Protein AF-A0A952BQ96-F1 (afdb_monomer_lite)

Radius of gyration: 29.29 Å; chains: 1; bounding box: 86×40×58 Å

Structure (mmCIF, N/CA/C/O backbone):
data_AF-A0A952BQ96-F1
#
_entry.id   AF-A0A952BQ96-F1
#
loop_
_atom_site.group_PDB
_atom_site.id
_atom_site.type_symbol
_atom_site.label_atom_id
_atom_site.label_alt_id
_atom_site.label_comp_id
_atom_site.label_asym_id
_atom_site.label_entity_id
_atom_site.label_seq_id
_atom_site.pdbx_PDB_ins_code
_atom_site.Cartn_x
_atom_site.Cartn_y
_atom_site.Cartn_z
_atom_site.occupancy
_atom_site.B_iso_or_equiv
_atom_site.auth_seq_id
_atom_site.auth_comp_id
_atom_site.auth_asym_id
_atom_site.auth_atom_id
_atom_site.pdbx_PDB_model_num
ATOM 1 N N . MET A 1 1 ? -71.573 21.508 -41.708 1.00 38.66 1 MET A N 1
ATOM 2 C CA . MET A 1 1 ? -70.457 22.074 -42.498 1.00 38.66 1 MET A CA 1
ATOM 3 C C . MET A 1 1 ? -69.368 22.490 -41.524 1.00 38.66 1 MET A C 1
ATOM 5 O O . MET A 1 1 ? -69.680 23.153 -40.546 1.00 38.66 1 MET A O 1
ATOM 9 N N . PHE A 1 2 ? -68.159 21.970 -41.722 1.00 48.81 2 PHE A N 1
ATOM 10 C CA . PHE A 1 2 ? -67.014 22.032 -40.809 1.00 48.81 2 PHE A CA 1
ATOM 11 C C . PHE A 1 2 ? -66.577 23.460 -40.458 1.00 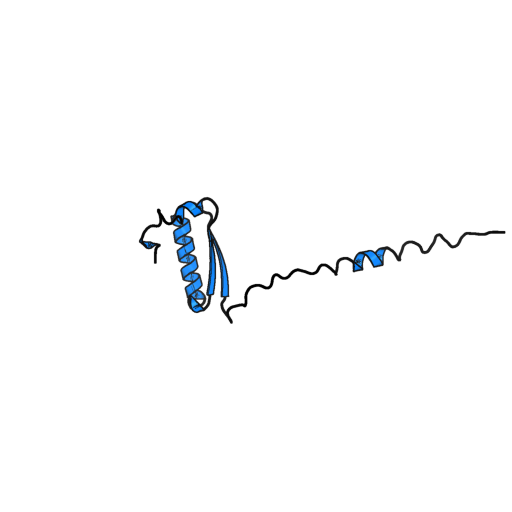48.81 2 PHE A C 1
ATOM 13 O O . PHE A 1 2 ? -66.601 24.328 -41.324 1.00 48.81 2 PHE A O 1
ATOM 20 N N . ASN A 1 3 ? -66.029 23.657 -39.252 1.00 38.31 3 ASN A N 1
ATOM 21 C CA . ASN A 1 3 ? -64.841 24.500 -39.141 1.00 38.31 3 ASN A CA 1
ATOM 22 C C . ASN A 1 3 ? -63.876 23.980 -38.065 1.00 38.31 3 ASN A C 1
ATOM 24 O O . ASN A 1 3 ? -64.110 24.080 -36.862 1.00 38.31 3 ASN A O 1
ATOM 28 N N . THR A 1 4 ? -62.791 23.378 -38.538 1.00 54.25 4 THR A N 1
ATOM 29 C CA . THR A 1 4 ? -61.634 22.895 -37.788 1.00 54.25 4 THR A CA 1
ATOM 30 C C . THR A 1 4 ? -60.660 24.053 -37.571 1.00 54.25 4 THR A C 1
ATOM 32 O O . THR A 1 4 ? -59.865 24.349 -38.456 1.00 54.25 4 THR A O 1
ATOM 35 N N . SER A 1 5 ? -60.698 24.721 -36.414 1.00 55.22 5 SER A N 1
ATOM 36 C CA . SER A 1 5 ? -59.699 25.762 -36.091 1.00 55.22 5 SER A CA 1
ATOM 37 C C . SER A 1 5 ? -59.228 25.783 -34.634 1.00 55.22 5 SER A C 1
ATOM 39 O O . SER A 1 5 ? -58.599 26.746 -34.205 1.00 55.22 5 SER A O 1
ATOM 41 N N . ILE A 1 6 ? -59.508 24.738 -33.850 1.00 50.97 6 ILE A N 1
ATOM 42 C CA . ILE A 1 6 ? -59.139 24.699 -32.419 1.00 50.97 6 ILE A CA 1
ATOM 43 C C . ILE A 1 6 ? -58.038 23.657 -32.137 1.00 50.97 6 ILE A C 1
ATOM 45 O O . ILE A 1 6 ? -57.362 23.714 -31.113 1.00 50.97 6 ILE A O 1
ATOM 49 N N . LEU A 1 7 ? -57.748 22.766 -33.090 1.00 50.41 7 LEU A N 1
ATOM 50 C CA . LEU A 1 7 ? -56.830 21.638 -32.899 1.00 50.41 7 LEU A CA 1
ATOM 51 C C . LEU A 1 7 ? -55.333 21.969 -33.102 1.00 50.41 7 LEU A C 1
ATOM 53 O O . LE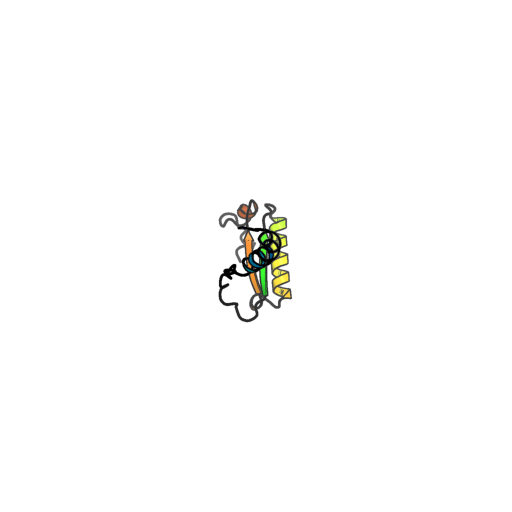U A 1 7 ? -54.535 21.063 -33.307 1.00 50.41 7 LEU A O 1
ATOM 57 N N . GLN A 1 8 ? -54.926 23.245 -33.055 1.00 52.34 8 GLN A N 1
ATOM 58 C CA . GLN A 1 8 ? -53.525 23.651 -33.287 1.00 52.34 8 GLN A CA 1
ATOM 59 C C . GLN A 1 8 ? -52.883 24.501 -32.178 1.00 52.34 8 GLN A C 1
ATOM 61 O O . GLN A 1 8 ? -51.786 25.014 -32.379 1.00 52.34 8 GLN A O 1
ATOM 66 N N . ARG A 1 9 ? -53.493 24.655 -30.994 1.00 54.12 9 ARG A N 1
ATOM 67 C CA . ARG A 1 9 ? -52.937 25.561 -29.961 1.00 54.12 9 ARG A CA 1
ATOM 68 C C . ARG A 1 9 ? -52.555 24.967 -28.608 1.00 54.12 9 ARG A C 1
ATOM 70 O O . ARG A 1 9 ? -52.104 25.717 -27.753 1.00 54.12 9 ARG A O 1
ATOM 77 N N . VAL A 1 10 ? -52.655 23.652 -28.410 1.00 50.72 10 VAL A N 1
ATOM 78 C CA . VAL A 1 10 ? -52.393 23.047 -27.082 1.00 50.72 10 VAL A CA 1
ATOM 79 C C . VAL A 1 10 ? -51.434 21.846 -27.131 1.00 50.72 10 VAL A C 1
ATOM 81 O O . VAL A 1 10 ? -51.195 21.193 -26.125 1.00 50.72 10 VAL A O 1
ATOM 84 N N . GLY A 1 11 ? -50.832 21.556 -28.289 1.00 47.66 11 GLY A N 1
ATOM 85 C CA . GLY A 1 11 ? -50.024 20.346 -28.492 1.00 47.66 11 GLY A CA 1
ATOM 86 C C . GLY A 1 11 ? -48.568 20.400 -28.012 1.00 47.66 11 GLY A C 1
ATOM 87 O O . GLY A 1 11 ? -47.863 19.416 -28.195 1.00 47.66 11 GLY A O 1
ATOM 88 N N . ILE A 1 12 ? -48.088 21.517 -27.443 1.00 51.94 12 ILE A N 1
ATOM 89 C CA . ILE A 1 12 ? -46.645 21.711 -27.185 1.00 51.94 12 ILE A CA 1
ATOM 90 C C . ILE A 1 12 ? -46.217 21.767 -25.700 1.00 51.94 12 ILE A C 1
ATOM 92 O O . ILE A 1 12 ? -45.095 21.345 -25.434 1.00 51.94 12 ILE A O 1
ATOM 96 N N . PRO A 1 13 ? -47.019 22.157 -24.684 1.00 43.38 13 PRO A N 1
ATOM 97 C CA . PRO A 1 13 ? -46.459 22.236 -23.331 1.00 43.38 13 PRO A CA 1
ATOM 98 C C . PRO A 1 13 ? -46.460 20.899 -22.565 1.00 43.38 13 PRO A C 1
ATOM 100 O O . PRO A 1 13 ? -45.755 20.779 -21.569 1.00 43.38 13 PRO A O 1
ATOM 103 N N . VAL A 1 14 ? -47.212 19.880 -23.003 1.00 47.16 14 VAL A N 1
ATOM 104 C CA . VAL A 1 14 ? -47.382 18.633 -22.222 1.00 47.16 14 VAL A CA 1
ATOM 105 C C . VAL A 1 14 ? -46.256 17.616 -22.458 1.00 47.16 14 VAL A C 1
ATOM 107 O O . VAL A 1 14 ? -45.946 16.827 -21.570 1.00 47.16 14 VAL A O 1
ATOM 110 N N . LEU A 1 15 ? -45.575 17.656 -23.610 1.00 46.19 15 LEU A N 1
ATOM 111 C CA . LEU A 1 15 ? -44.535 16.668 -23.930 1.00 46.19 15 LEU A CA 1
ATOM 112 C C . LEU A 1 15 ? -43.197 16.936 -23.211 1.00 46.19 15 LEU A C 1
ATOM 114 O O . LEU A 1 15 ? -42.432 16.007 -22.969 1.00 46.19 15 LEU A O 1
ATOM 118 N N . ALA A 1 16 ? -42.933 18.183 -22.806 1.00 48.00 16 ALA A N 1
ATOM 119 C CA . ALA A 1 16 ? -41.708 18.547 -22.087 1.00 48.00 16 ALA A CA 1
ATOM 120 C C . ALA A 1 16 ? -41.699 18.072 -20.619 1.00 48.00 16 ALA A C 1
ATOM 122 O O . ALA A 1 16 ? -40.635 17.910 -20.029 1.00 48.00 16 ALA A O 1
ATOM 123 N N . LEU A 1 17 ? -42.871 17.803 -20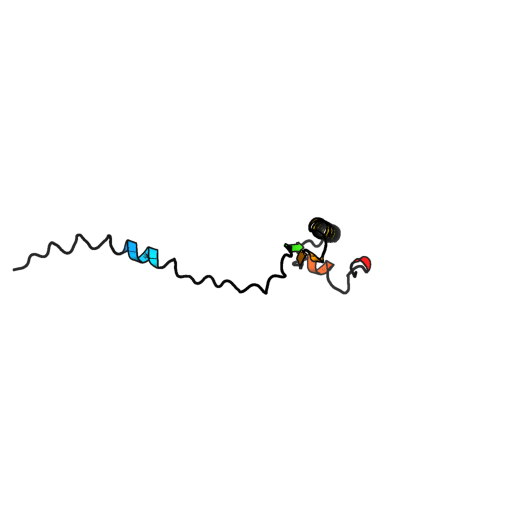.032 1.00 47.19 17 LEU A N 1
ATOM 124 C CA . LEU A 1 17 ? -42.994 17.404 -18.625 1.00 47.19 17 LEU A CA 1
ATOM 125 C C . LEU A 1 17 ? -42.816 15.891 -18.409 1.00 47.19 17 LEU A C 1
ATOM 127 O O . LEU A 1 17 ? -42.460 15.467 -17.314 1.00 47.19 17 LEU A O 1
ATOM 131 N N . VAL A 1 18 ? -42.993 15.075 -19.454 1.00 50.97 18 VAL A N 1
ATOM 132 C CA . VAL A 1 18 ? -42.860 13.607 -19.367 1.00 50.97 18 VAL A CA 1
ATOM 133 C C . VAL A 1 18 ? -41.404 13.145 -19.530 1.00 50.97 18 VAL A C 1
ATOM 135 O O . VAL A 1 18 ? -41.013 12.133 -18.954 1.00 50.97 18 VAL A O 1
ATOM 138 N N . ALA A 1 19 ? -40.559 13.909 -20.229 1.00 49.81 19 ALA A N 1
ATOM 139 C CA . ALA A 1 19 ? -39.146 13.562 -20.416 1.00 49.81 19 ALA A CA 1
ATOM 140 C C . ALA A 1 19 ? -38.283 13.769 -19.151 1.00 49.81 19 ALA A C 1
ATOM 142 O O . ALA A 1 19 ? -37.279 13.084 -18.977 1.00 49.81 19 ALA A O 1
ATOM 143 N N . MET A 1 20 ? -38.686 14.661 -18.235 1.00 49.03 20 MET A N 1
ATOM 144 C CA . MET A 1 20 ? -37.935 14.922 -16.997 1.00 49.03 20 MET A CA 1
ATOM 145 C C . MET A 1 20 ? -38.152 13.842 -15.917 1.00 49.03 20 MET A C 1
ATOM 147 O O . MET A 1 20 ? -37.319 13.678 -15.030 1.00 49.03 20 MET A O 1
ATOM 151 N N . ALA A 1 21 ? -39.244 13.071 -15.997 1.00 51.28 21 ALA A N 1
ATOM 152 C CA . ALA A 1 21 ? -39.568 12.028 -15.019 1.00 51.28 21 ALA A CA 1
ATOM 153 C C . ALA A 1 21 ? -38.810 10.705 -15.250 1.00 51.28 21 ALA A C 1
ATOM 155 O O . ALA A 1 21 ? -38.697 9.890 -14.336 1.00 51.28 21 ALA A O 1
ATOM 156 N N . ALA A 1 22 ? -38.260 10.486 -16.449 1.00 50.62 22 ALA A N 1
ATOM 157 C CA . ALA A 1 22 ? -37.609 9.225 -16.809 1.00 50.62 22 ALA A CA 1
ATOM 158 C C . ALA A 1 22 ? -36.134 9.122 -16.371 1.00 50.62 22 ALA A C 1
ATOM 160 O O . ALA A 1 22 ? -35.568 8.035 -16.409 1.00 50.62 22 ALA A O 1
ATOM 161 N N . PHE A 1 23 ? -35.502 10.212 -15.919 1.00 50.56 23 PHE A N 1
ATOM 162 C CA . PHE A 1 23 ? -34.085 10.187 -15.517 1.00 50.56 23 PHE A CA 1
ATOM 163 C C . PHE A 1 23 ? -33.854 9.728 -14.063 1.00 50.56 23 PHE A C 1
ATOM 165 O O . PHE A 1 23 ? -32.721 9.458 -13.667 1.00 50.56 23 PHE A O 1
ATOM 172 N N . ILE A 1 24 ? -34.919 9.619 -13.261 1.00 57.62 24 ILE A N 1
ATOM 173 C CA . ILE A 1 24 ? -34.831 9.354 -11.812 1.00 57.62 24 ILE A CA 1
ATOM 174 C C . ILE A 1 24 ? -34.806 7.844 -11.498 1.00 57.62 24 ILE A C 1
ATOM 176 O O . ILE A 1 24 ? -34.427 7.443 -10.404 1.00 57.62 24 ILE A O 1
ATOM 180 N N . ALA A 1 25 ? -35.145 6.981 -12.459 1.00 56.16 25 ALA A N 1
ATOM 181 C CA . ALA A 1 25 ? -35.327 5.546 -12.226 1.00 56.16 25 ALA A CA 1
ATOM 182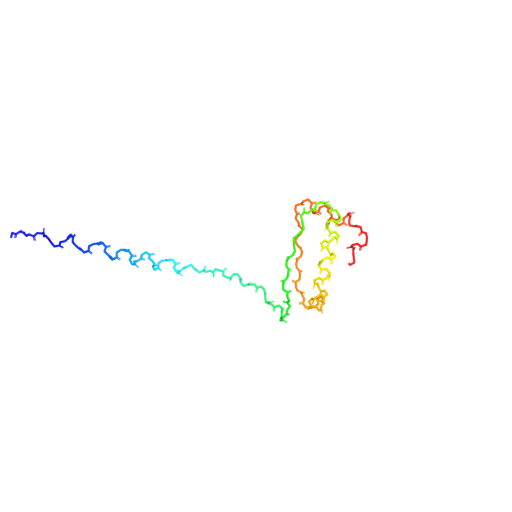 C C . ALA A 1 25 ? -34.133 4.677 -12.660 1.00 56.16 25 ALA A C 1
ATOM 184 O O . ALA A 1 25 ? -34.323 3.549 -13.110 1.00 56.16 25 ALA A O 1
ATOM 185 N N . HIS A 1 26 ? -32.899 5.170 -12.526 1.00 55.31 26 HIS A N 1
ATOM 186 C CA . HIS A 1 26 ? -31.735 4.289 -12.603 1.00 55.31 26 HIS A CA 1
ATOM 187 C C . HIS A 1 26 ? -31.517 3.671 -11.216 1.00 55.31 26 HIS A C 1
ATOM 189 O O . HIS A 1 26 ? -31.142 4.403 -10.295 1.00 55.31 26 HIS A O 1
ATOM 195 N N . PRO A 1 27 ? -31.735 2.357 -11.014 1.00 60.59 27 PRO A N 1
ATOM 196 C CA . PRO A 1 27 ? -31.260 1.709 -9.806 1.00 60.59 27 PRO A CA 1
ATOM 197 C C . PRO A 1 27 ? -29.735 1.810 -9.826 1.00 60.59 27 PRO A C 1
ATOM 199 O O . PRO A 1 27 ? -29.062 1.130 -10.600 1.00 60.59 27 PRO A O 1
ATOM 202 N N . THR A 1 28 ? -29.183 2.697 -8.998 1.00 61.88 28 THR A N 1
ATOM 203 C CA . THR A 1 28 ? -27.770 2.614 -8.654 1.00 61.88 28 THR A CA 1
ATOM 204 C C . THR A 1 28 ? -27.586 1.247 -8.008 1.00 61.88 28 THR A C 1
ATOM 206 O O . THR A 1 28 ? -28.115 0.973 -6.930 1.00 61.88 28 THR A O 1
ATOM 209 N N . GLN A 1 29 ? -26.940 0.327 -8.720 1.00 57.88 29 GLN A N 1
ATOM 210 C CA . GLN A 1 29 ? -26.486 -0.912 -8.115 1.00 57.88 29 GLN A CA 1
ATOM 211 C C . GLN A 1 29 ? -25.345 -0.526 -7.182 1.00 57.88 29 GLN A C 1
ATOM 213 O O . GLN A 1 29 ? -24.176 -0.538 -7.558 1.00 57.88 29 GLN A O 1
ATOM 218 N N . ALA A 1 30 ? -25.703 -0.126 -5.965 1.00 58.38 30 ALA A N 1
ATOM 219 C CA . ALA A 1 30 ? -24.776 -0.122 -4.858 1.00 58.38 30 ALA A CA 1
ATOM 220 C C . ALA A 1 30 ? -24.377 -1.584 -4.652 1.00 58.38 30 ALA A C 1
ATOM 222 O O . ALA A 1 30 ? -25.126 -2.372 -4.075 1.00 58.38 30 ALA A O 1
ATOM 223 N N . GLN A 1 31 ? -23.223 -1.970 -5.198 1.00 57.16 31 GLN A N 1
ATOM 224 C CA . GLN A 1 31 ? -22.567 -3.203 -4.798 1.00 57.16 31 GLN A CA 1
ATOM 225 C C . GLN A 1 31 ? -22.440 -3.146 -3.280 1.00 57.16 31 GLN A C 1
ATOM 227 O O . GLN A 1 31 ? -21.824 -2.225 -2.740 1.00 57.16 31 GLN A O 1
ATOM 232 N N . ALA A 1 32 ? -23.097 -4.090 -2.607 1.00 51.38 32 ALA A N 1
ATOM 233 C CA . ALA A 1 32 ? -22.962 -4.282 -1.178 1.00 51.38 32 ALA A CA 1
ATOM 234 C C . ALA A 1 32 ? -21.477 -4.525 -0.899 1.00 51.38 32 ALA A C 1
ATOM 236 O O . ALA A 1 32 ? -20.939 -5.596 -1.171 1.00 51.38 32 ALA A O 1
ATOM 237 N N . HIS A 1 33 ? -20.802 -3.470 -0.453 1.00 52.16 33 HIS A N 1
ATOM 238 C CA . HIS A 1 33 ? -19.430 -3.529 -0.001 1.00 52.16 33 HIS A CA 1
ATOM 239 C C . HIS A 1 33 ? -19.417 -4.427 1.235 1.00 52.16 33 HIS A C 1
ATOM 241 O O . HIS A 1 33 ? -20.245 -4.243 2.130 1.00 52.16 33 HIS A O 1
ATOM 247 N N . GLU A 1 34 ? -18.523 -5.415 1.239 1.00 57.09 34 GLU A N 1
ATOM 248 C CA . GLU A 1 34 ? -18.371 -6.384 2.321 1.00 57.09 34 GLU A CA 1
ATOM 249 C C . GLU A 1 34 ? -18.387 -5.686 3.685 1.00 57.09 34 GLU A C 1
ATOM 251 O O . GLU A 1 34 ? -17.827 -4.596 3.854 1.00 57.09 34 GLU A O 1
ATOM 256 N N . SER A 1 35 ? -19.091 -6.310 4.630 1.00 51.72 35 SER A N 1
ATOM 257 C CA . SER A 1 35 ? -19.366 -5.818 5.976 1.00 51.72 35 SER A CA 1
ATOM 258 C C . SER A 1 35 ? -18.160 -5.089 6.564 1.00 51.72 35 SER A C 1
ATOM 260 O O . SER A 1 35 ? -17.110 -5.675 6.821 1.00 51.72 35 SER A O 1
ATOM 262 N N . PHE A 1 36 ? -18.321 -3.777 6.729 1.00 51.72 36 PHE A N 1
ATOM 263 C CA . PHE A 1 36 ? -17.322 -2.873 7.274 1.00 51.72 36 PHE A CA 1
ATOM 264 C C . PHE A 1 36 ? -16.870 -3.399 8.639 1.00 51.72 36 PHE A C 1
ATOM 266 O O . PHE A 1 36 ? -17.691 -3.546 9.541 1.00 51.72 36 PHE A O 1
ATOM 273 N N . SER A 1 37 ? -15.572 -3.669 8.804 1.00 58.44 37 SER A N 1
ATOM 274 C CA . SER A 1 37 ? -14.996 -3.844 10.138 1.00 58.44 37 SER A CA 1
ATOM 275 C C . SER A 1 37 ? -15.298 -2.577 10.947 1.00 58.44 37 SER A C 1
ATOM 277 O O . SER A 1 37 ? -14.962 -1.475 10.512 1.00 58.44 37 SER A O 1
ATOM 279 N N . GLU A 1 38 ? -16.001 -2.741 12.069 1.00 66.25 38 GLU A N 1
ATOM 280 C CA . GLU A 1 38 ? -16.524 -1.694 12.956 1.00 66.25 38 GLU A CA 1
ATOM 281 C C . GLU A 1 38 ? -15.461 -0.659 13.381 1.00 66.25 38 GLU A C 1
ATOM 283 O O . GLU A 1 38 ? -14.841 -0.771 14.436 1.00 66.25 38 GLU A O 1
ATOM 288 N N . GLY A 1 39 ? -15.272 0.393 12.578 1.00 76.81 39 GLY A N 1
ATOM 289 C CA . GLY A 1 39 ? -14.475 1.566 12.955 1.00 76.81 39 GLY A CA 1
ATOM 290 C C . GLY A 1 39 ? -13.019 1.587 12.482 1.00 76.81 39 GLY A C 1
ATOM 291 O O . GLY A 1 39 ? -12.242 2.369 13.026 1.00 76.81 39 GLY A O 1
ATOM 292 N N . LYS A 1 40 ? -12.633 0.777 11.485 1.00 88.94 40 LYS A N 1
ATOM 293 C CA . LYS A 1 40 ? -11.310 0.904 10.844 1.00 88.94 40 LYS A CA 1
ATOM 294 C C . LYS A 1 40 ? -11.320 1.915 9.695 1.00 88.94 40 LYS A C 1
ATOM 296 O O . LYS A 1 40 ? -12.245 1.928 8.880 1.00 88.94 40 LYS A O 1
ATOM 301 N N . VAL A 1 41 ? -10.267 2.722 9.598 1.00 91.56 41 VAL A N 1
ATOM 302 C CA . VAL A 1 41 ? -10.045 3.672 8.499 1.00 91.56 41 VAL A CA 1
ATOM 303 C C . VAL A 1 41 ? -9.630 2.912 7.243 1.00 91.56 41 VAL A C 1
ATOM 305 O O . VAL A 1 41 ? -8.708 2.105 7.281 1.00 91.56 41 VAL A O 1
ATOM 308 N N . LYS A 1 42 ? -10.319 3.138 6.121 1.00 92.00 42 LYS A N 1
ATOM 309 C CA . LYS A 1 42 ? -10.048 2.445 4.853 1.00 92.00 42 LYS A CA 1
ATOM 310 C C . LYS A 1 42 ? -9.097 3.260 3.995 1.00 92.00 42 LYS A C 1
ATOM 312 O O . LYS A 1 42 ? -9.407 4.406 3.674 1.00 92.00 42 LYS A O 1
ATOM 317 N N . VAL A 1 43 ? -7.983 2.661 3.579 1.00 93.88 43 VAL A N 1
ATOM 318 C CA . VAL A 1 43 ? -6.969 3.351 2.772 1.00 93.88 43 VAL A CA 1
ATOM 319 C C . VAL A 1 43 ? -6.518 2.479 1.604 1.00 93.88 43 VAL A C 1
ATOM 321 O O . VAL A 1 43 ? -6.199 1.304 1.768 1.00 93.88 43 VAL A O 1
ATOM 324 N N . LEU A 1 44 ? -6.483 3.068 0.408 1.00 94.88 44 LEU A N 1
ATOM 325 C CA . LEU A 1 44 ? -5.992 2.434 -0.812 1.00 94.88 44 LEU A CA 1
ATOM 326 C C . LEU A 1 44 ? -4.743 3.173 -1.294 1.00 94.88 44 LEU A C 1
ATOM 328 O O . LEU A 1 44 ? -4.795 4.376 -1.542 1.00 94.88 44 LEU A O 1
ATOM 332 N N . TYR A 1 45 ? -3.648 2.443 -1.470 1.00 94.88 45 TYR A N 1
ATOM 333 C CA . TYR A 1 45 ? -2.418 2.945 -2.074 1.00 94.88 45 TYR A CA 1
ATOM 334 C C . TYR A 1 45 ? -2.193 2.316 -3.443 1.00 94.88 45 TYR A C 1
ATOM 336 O O . TYR A 1 45 ? -2.527 1.154 -3.666 1.00 94.88 45 TYR A O 1
ATOM 344 N N . HIS A 1 46 ? -1.571 3.078 -4.336 1.00 94.62 46 HIS A N 1
ATOM 345 C CA . HIS A 1 46 ? -1.119 2.615 -5.641 1.00 94.62 46 HIS A CA 1
ATOM 346 C C . HIS A 1 46 ? 0.391 2.814 -5.786 1.00 94.62 46 HIS A C 1
ATOM 348 O O . HIS A 1 46 ? 0.926 3.841 -5.369 1.00 94.62 46 HIS A O 1
ATOM 354 N N . VAL A 1 47 ? 1.082 1.825 -6.348 1.00 93.88 47 VAL A N 1
ATOM 355 C CA . VAL A 1 47 ? 2.508 1.922 -6.682 1.00 93.88 47 VAL A CA 1
ATOM 356 C C . VAL A 1 47 ? 2.706 1.401 -8.098 1.00 93.88 47 VAL A C 1
ATOM 358 O O . VAL A 1 47 ? 2.405 0.243 -8.392 1.00 93.88 47 VAL A O 1
ATOM 361 N N . ASP A 1 48 ? 3.222 2.266 -8.966 1.00 94.12 48 ASP A N 1
ATOM 362 C CA . ASP A 1 48 ? 3.444 1.997 -10.388 1.00 94.12 48 ASP A CA 1
ATOM 363 C C . ASP A 1 48 ? 4.891 2.249 -10.840 1.00 94.12 48 ASP A C 1
ATOM 365 O O . ASP A 1 48 ? 5.268 1.894 -11.955 1.00 94.12 48 ASP A O 1
ATOM 369 N N . SER A 1 49 ? 5.736 2.804 -9.969 1.00 90.00 49 SER A N 1
ATOM 370 C CA . SER A 1 49 ? 7.136 3.077 -10.284 1.00 90.00 49 SER A CA 1
ATOM 371 C C . SER A 1 49 ? 8.000 1.815 -10.289 1.00 90.00 49 SER A C 1
ATOM 373 O O . SER A 1 49 ? 7.935 0.982 -9.389 1.00 90.00 49 SER A O 1
ATOM 375 N N . LYS A 1 50 ? 8.896 1.728 -11.275 1.00 91.25 50 LYS A N 1
ATOM 376 C CA . LYS A 1 50 ? 9.956 0.707 -11.356 1.00 91.25 50 LYS A CA 1
ATOM 377 C C . LYS A 1 50 ? 11.192 1.021 -10.514 1.00 91.25 50 LYS A C 1
ATOM 379 O O . LYS A 1 50 ? 12.138 0.241 -10.522 1.00 91.25 50 LYS A O 1
ATOM 384 N N . ASP A 1 51 ? 11.225 2.184 -9.869 1.00 92.31 51 ASP A N 1
ATOM 385 C CA . ASP A 1 51 ? 12.341 2.603 -9.029 1.00 92.31 51 ASP A CA 1
ATOM 386 C C . ASP A 1 51 ? 12.189 2.021 -7.608 1.00 92.31 51 ASP A C 1
ATOM 388 O O . ASP A 1 51 ? 11.240 2.383 -6.898 1.00 92.31 51 ASP A O 1
ATOM 392 N N . PRO A 1 52 ? 13.123 1.162 -7.150 1.00 89.56 52 PRO A N 1
ATOM 393 C CA . PRO A 1 52 ? 13.100 0.613 -5.798 1.00 89.56 52 PRO A CA 1
ATOM 394 C C . PRO A 1 52 ? 13.104 1.681 -4.700 1.00 89.56 52 PRO A C 1
ATOM 396 O O . PRO A 1 52 ? 12.511 1.462 -3.644 1.00 89.56 52 PRO A O 1
ATOM 399 N N . ALA A 1 53 ? 13.749 2.833 -4.914 1.00 91.38 53 ALA A N 1
ATOM 400 C CA . ALA A 1 53 ? 13.786 3.905 -3.922 1.00 91.38 53 ALA A CA 1
ATOM 401 C C . ALA A 1 53 ? 12.393 4.511 -3.709 1.00 91.38 53 ALA A C 1
ATOM 403 O O . ALA A 1 53 ? 11.987 4.756 -2.571 1.00 91.38 53 ALA A O 1
ATOM 404 N N . VAL A 1 54 ? 11.633 4.677 -4.794 1.00 90.19 54 VAL A N 1
ATOM 405 C CA . VAL A 1 54 ? 10.250 5.168 -4.750 1.00 90.19 54 VAL A CA 1
ATOM 406 C C . VAL A 1 54 ? 9.339 4.148 -4.068 1.00 90.19 54 VAL A C 1
ATOM 408 O O . VAL A 1 54 ? 8.539 4.529 -3.215 1.00 90.19 54 VAL A O 1
ATOM 411 N N . ALA A 1 55 ? 9.495 2.855 -4.367 1.00 89.94 55 ALA A N 1
ATOM 412 C CA . ALA A 1 55 ? 8.733 1.799 -3.699 1.00 89.94 55 ALA A CA 1
ATOM 413 C C . ALA A 1 55 ? 9.026 1.747 -2.187 1.00 89.94 55 ALA A C 1
ATOM 415 O O . ALA A 1 55 ? 8.097 1.746 -1.379 1.00 89.94 55 ALA A O 1
ATOM 416 N N . LYS A 1 56 ? 10.305 1.791 -1.785 1.00 90.81 56 LYS A N 1
ATOM 417 C CA . LYS A 1 56 ? 10.712 1.842 -0.367 1.00 90.81 56 LYS A CA 1
ATOM 418 C C . LYS A 1 56 ? 10.157 3.081 0.338 1.00 90.81 56 LYS A C 1
ATOM 420 O O . LYS A 1 56 ? 9.671 2.985 1.464 1.00 90.81 56 LYS A O 1
ATOM 425 N N . TYR A 1 57 ? 10.181 4.232 -0.328 1.00 93.94 57 TYR A N 1
ATOM 426 C CA . TYR A 1 57 ? 9.605 5.462 0.207 1.00 93.94 57 TYR A CA 1
ATOM 427 C C . TYR A 1 57 ? 8.084 5.359 0.395 1.00 93.94 57 TYR A C 1
ATOM 429 O O . TYR A 1 57 ? 7.573 5.731 1.452 1.00 93.94 57 TYR A O 1
ATOM 437 N N . ALA A 1 58 ? 7.363 4.788 -0.575 1.00 92.81 58 ALA A N 1
ATOM 438 C CA . ALA A 1 58 ? 5.928 4.540 -0.456 1.00 92.81 58 ALA A CA 1
ATOM 439 C C . ALA A 1 58 ? 5.601 3.630 0.741 1.00 92.81 58 ALA A C 1
ATOM 441 O O . ALA A 1 58 ? 4.670 3.921 1.493 1.00 92.81 58 ALA A O 1
ATOM 442 N N . MET A 1 59 ? 6.400 2.582 0.976 1.00 93.31 59 MET A N 1
ATOM 443 C CA . MET A 1 59 ? 6.224 1.700 2.139 1.00 93.31 59 MET A CA 1
ATOM 444 C C . MET A 1 59 ? 6.454 2.446 3.458 1.00 93.31 59 MET A C 1
ATOM 446 O O . MET A 1 59 ? 5.684 2.291 4.404 1.00 93.31 59 MET A O 1
ATOM 450 N N . ALA A 1 60 ? 7.465 3.317 3.517 1.00 95.19 60 ALA A N 1
ATOM 451 C CA . ALA A 1 60 ? 7.717 4.137 4.699 1.00 95.19 60 ALA A CA 1
ATOM 452 C C . ALA A 1 60 ? 6.558 5.105 5.001 1.00 95.19 60 ALA A C 1
ATOM 454 O O . ALA A 1 60 ? 6.210 5.305 6.165 1.00 95.19 60 ALA A O 1
ATOM 455 N N . LEU A 1 61 ? 5.940 5.692 3.970 1.00 95.00 61 LEU A N 1
ATOM 456 C CA . LEU A 1 61 ? 4.762 6.549 4.137 1.00 95.00 61 LEU A CA 1
ATOM 457 C C . LEU A 1 61 ? 3.545 5.767 4.627 1.00 95.00 61 LEU A C 1
ATOM 459 O O . LEU A 1 61 ? 2.837 6.251 5.508 1.00 95.00 61 LEU A O 1
ATOM 463 N N . ILE A 1 62 ? 3.326 4.565 4.091 1.00 95.06 62 ILE A N 1
ATOM 464 C CA . ILE A 1 62 ? 2.270 3.663 4.556 1.00 95.06 62 ILE A CA 1
ATOM 465 C C . ILE A 1 62 ? 2.442 3.363 6.046 1.00 95.06 62 ILE A C 1
ATOM 467 O O . I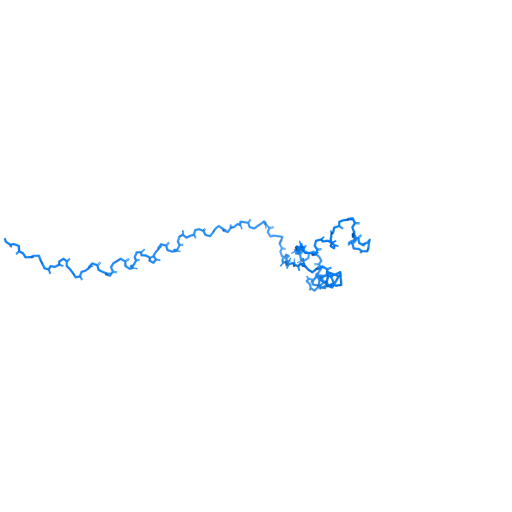LE A 1 62 ? 1.494 3.534 6.808 1.00 95.06 62 ILE A O 1
ATOM 471 N N . ASN A 1 63 ? 3.652 3.012 6.483 1.00 94.75 63 ASN A N 1
ATOM 472 C CA . ASN A 1 63 ? 3.922 2.735 7.895 1.00 94.75 63 ASN A CA 1
ATOM 473 C C . ASN A 1 63 ? 3.635 3.947 8.790 1.00 94.75 63 ASN A C 1
ATOM 475 O O . ASN A 1 63 ? 2.957 3.807 9.804 1.00 94.75 63 ASN A O 1
ATOM 479 N N . LYS A 1 64 ? 4.050 5.152 8.380 1.00 96.19 64 LYS A N 1
ATOM 480 C CA . LYS A 1 64 ? 3.723 6.382 9.119 1.00 96.19 64 LYS A CA 1
ATOM 481 C C . LYS A 1 64 ? 2.223 6.660 9.183 1.00 96.19 64 LYS A C 1
ATOM 483 O O . LYS A 1 64 ? 1.746 7.161 10.194 1.00 96.19 64 LYS A O 1
ATOM 488 N N . HIS A 1 65 ? 1.483 6.360 8.117 1.00 94.56 65 HIS A N 1
ATOM 489 C CA . HIS A 1 65 ? 0.029 6.510 8.105 1.00 94.56 65 HIS A CA 1
ATOM 490 C C . HIS A 1 65 ? -0.621 5.529 9.088 1.00 94.56 65 HIS A C 1
ATOM 492 O O . HIS A 1 65 ? -1.456 5.930 9.889 1.00 94.56 65 HIS A O 1
ATOM 498 N N . ILE A 1 66 ? -0.187 4.265 9.089 1.00 95.12 66 ILE A N 1
ATOM 499 C CA . ILE A 1 66 ? -0.656 3.255 10.047 1.00 95.12 66 ILE A CA 1
ATOM 500 C C . ILE A 1 66 ? -0.419 3.728 11.491 1.00 95.12 66 ILE A C 1
ATOM 502 O O . ILE A 1 66 ? -1.313 3.622 12.328 1.00 95.12 66 ILE A O 1
ATOM 506 N N . GLU A 1 67 ? 0.763 4.272 11.787 1.00 96.06 67 GLU A N 1
ATOM 507 C CA . GLU A 1 67 ? 1.081 4.823 13.110 1.00 96.06 67 GLU A CA 1
ATOM 508 C C . GLU A 1 67 ? 0.202 6.028 13.469 1.00 96.06 67 GLU A C 1
ATOM 510 O O . GLU A 1 67 ? -0.303 6.102 14.590 1.00 96.06 67 GLU A O 1
ATOM 515 N N . ALA A 1 68 ? -0.015 6.948 12.525 1.00 95.12 68 ALA A N 1
ATOM 516 C CA . ALA A 1 68 ? -0.838 8.139 12.730 1.00 95.12 68 ALA A CA 1
ATOM 517 C C . ALA A 1 68 ? -2.306 7.801 13.043 1.00 95.12 68 ALA A C 1
ATOM 519 O O . ALA A 1 68 ? -2.917 8.467 13.875 1.00 95.12 68 ALA A O 1
ATOM 520 N N . GLU A 1 69 ? -2.840 6.733 12.447 1.00 93.62 69 GLU A N 1
ATOM 521 C CA . GLU A 1 69 ? -4.202 6.242 12.708 1.00 93.62 69 GLU A CA 1
ATOM 522 C C . GLU A 1 69 ? -4.316 5.418 14.007 1.00 93.62 69 GLU A C 1
ATOM 524 O O . GLU A 1 69 ? -5.393 4.935 14.362 1.00 93.62 69 GLU A O 1
ATOM 529 N N . GLY A 1 70 ? -3.219 5.261 14.756 1.00 92.12 70 GLY A N 1
ATOM 530 C CA . GLY A 1 70 ? -3.205 4.551 16.037 1.00 92.12 70 GLY A CA 1
ATOM 531 C C . GLY A 1 70 ? -2.927 3.051 15.927 1.00 92.12 70 GLY A C 1
ATOM 532 O O . GLY A 1 70 ? -3.243 2.303 16.854 1.00 92.12 70 GLY A O 1
ATOM 533 N N . GLY A 1 71 ? -2.325 2.611 14.820 1.00 92.94 71 GLY A N 1
ATOM 534 C CA . GLY A 1 71 ? -1.798 1.261 14.632 1.00 92.94 71 GLY A CA 1
ATOM 535 C C . GLY A 1 71 ? -2.545 0.414 13.591 1.00 92.94 71 GLY A C 1
ATOM 536 O O . GLY A 1 71 ? -3.615 0.788 13.105 1.00 92.94 71 GLY A O 1
ATOM 537 N N . PRO A 1 72 ? -2.001 -0.771 13.251 1.00 92.44 72 PRO A N 1
ATOM 538 C CA . PRO A 1 72 ? -2.519 -1.630 12.180 1.00 92.44 72 PRO A CA 1
ATOM 539 C C . PRO A 1 72 ? -3.931 -2.165 12.455 1.00 92.44 72 PRO A C 1
ATOM 541 O O . PRO A 1 72 ? -4.675 -2.470 11.529 1.00 92.44 72 PRO A O 1
ATOM 544 N N . ASP A 1 73 ? -4.347 -2.236 13.720 1.00 93.06 73 ASP A N 1
ATOM 545 C CA . ASP A 1 73 ? -5.701 -2.657 14.088 1.00 93.06 73 ASP A CA 1
ATOM 546 C C . ASP A 1 73 ? -6.772 -1.610 13.769 1.00 93.06 73 ASP A C 1
ATOM 548 O O . ASP A 1 73 ? -7.954 -1.950 13.718 1.00 93.06 73 ASP A O 1
ATOM 552 N N . LYS A 1 74 ? -6.381 -0.350 13.550 1.00 92.44 74 LYS A N 1
ATOM 553 C CA . LYS A 1 74 ? -7.286 0.778 13.289 1.00 92.44 74 LYS A CA 1
ATOM 554 C C . LYS A 1 74 ? -7.455 1.099 11.810 1.00 92.44 74 LYS A C 1
ATOM 556 O O . LYS A 1 74 ? -8.286 1.934 11.469 1.00 92.44 74 LYS A O 1
ATOM 561 N N . ILE A 1 75 ? -6.735 0.404 10.936 1.00 93.88 75 ILE A N 1
ATOM 562 C CA . ILE A 1 75 ? -6.716 0.670 9.500 1.00 93.88 75 ILE A CA 1
ATOM 563 C C . ILE A 1 75 ? -6.983 -0.611 8.700 1.00 93.88 75 ILE A C 1
ATOM 565 O O . ILE A 1 75 ? -6.528 -1.699 9.045 1.00 93.88 75 ILE A O 1
ATOM 569 N N . ASP A 1 76 ? -7.758 -0.484 7.630 1.00 94.00 76 ASP A N 1
ATOM 570 C CA . ASP A 1 76 ? -7.928 -1.484 6.578 1.00 94.00 76 ASP A CA 1
ATOM 571 C C . ASP A 1 76 ? -7.241 -0.947 5.320 1.00 94.00 76 ASP A C 1
ATOM 573 O O . ASP A 1 76 ? -7.779 -0.099 4.600 1.00 94.00 76 ASP A O 1
ATOM 577 N N . LEU A 1 77 ? -5.997 -1.386 5.117 1.00 93.62 77 LEU A N 1
ATOM 578 C CA . LEU A 1 77 ? -5.128 -0.900 4.056 1.00 93.62 77 LEU A CA 1
ATOM 579 C C . LEU A 1 77 ? -5.043 -1.906 2.910 1.00 93.62 77 LEU A C 1
ATOM 581 O O . LEU A 1 77 ? -4.745 -3.086 3.106 1.00 93.62 77 LEU A O 1
ATOM 585 N N . LYS A 1 78 ? -5.233 -1.412 1.687 1.00 94.25 78 LYS A N 1
ATOM 586 C CA . LYS A 1 78 ? -4.998 -2.159 0.449 1.00 94.25 78 LYS A CA 1
ATOM 587 C C . LYS A 1 78 ? -3.905 -1.462 -0.355 1.00 94.25 78 LYS A C 1
ATOM 589 O O . LYS A 1 78 ? -3.998 -0.271 -0.636 1.00 94.25 78 LYS A O 1
ATOM 594 N N . LEU A 1 79 ? -2.878 -2.210 -0.744 1.00 93.69 79 LEU A N 1
ATOM 595 C CA . LEU A 1 79 ? -1.829 -1.747 -1.648 1.00 93.69 79 LEU A CA 1
ATOM 596 C C . LEU A 1 79 ? -2.027 -2.407 -3.013 1.00 93.69 79 LEU A C 1
ATOM 598 O O . LEU A 1 79 ? -1.993 -3.632 -3.120 1.00 93.69 79 LEU A O 1
ATOM 602 N N . VAL A 1 80 ? -2.216 -1.599 -4.051 1.00 93.94 80 VAL A N 1
ATOM 603 C CA . VAL A 1 80 ? -2.323 -2.049 -5.440 1.00 93.94 80 VAL A CA 1
ATOM 604 C C . VAL A 1 80 ? -1.019 -1.731 -6.151 1.00 93.94 80 VAL A C 1
ATOM 606 O O . VAL A 1 80 ? -0.697 -0.575 -6.423 1.00 93.94 80 VAL A O 1
ATOM 609 N N . VAL A 1 81 ? -0.272 -2.779 -6.471 1.00 93.44 81 VAL A N 1
ATOM 610 C CA . VAL A 1 81 ? 0.914 -2.678 -7.318 1.00 93.44 81 VAL A CA 1
ATOM 611 C C . VAL A 1 81 ? 0.497 -2.981 -8.751 1.00 93.44 81 VAL A C 1
ATOM 613 O O . VAL A 1 81 ? -0.165 -3.989 -9.002 1.00 93.44 81 VAL A O 1
ATOM 616 N N . HIS A 1 82 ? 0.865 -2.121 -9.697 1.00 92.69 82 HIS A N 1
ATOM 617 C CA . HIS A 1 82 ? 0.592 -2.355 -11.114 1.00 92.69 82 HIS A CA 1
ATOM 618 C C . HIS A 1 82 ? 1.706 -1.812 -12.011 1.00 92.69 82 HIS A C 1
ATOM 620 O O . HIS A 1 82 ? 2.621 -1.123 -11.571 1.00 92.69 82 HIS A O 1
ATOM 626 N N . GLY A 1 83 ? 1.632 -2.128 -13.305 1.00 91.44 83 GLY A N 1
ATOM 627 C CA . GLY A 1 83 ? 2.601 -1.643 -14.283 1.00 91.44 83 GLY A CA 1
ATOM 628 C C . GLY A 1 83 ? 4.023 -2.143 -13.993 1.00 91.44 83 GLY A C 1
ATOM 629 O O . GLY A 1 83 ? 4.198 -3.293 -13.583 1.00 91.44 83 GLY A O 1
ATOM 630 N N . PRO A 1 84 ? 5.058 -1.317 -14.216 1.00 90.88 84 PRO A N 1
ATOM 631 C CA . PRO A 1 84 ? 6.438 -1.771 -14.122 1.00 90.88 84 PRO A CA 1
ATOM 632 C C . PRO A 1 84 ? 6.915 -1.944 -12.669 1.00 90.88 84 PRO A C 1
ATOM 634 O O . PRO A 1 84 ? 7.956 -2.561 -1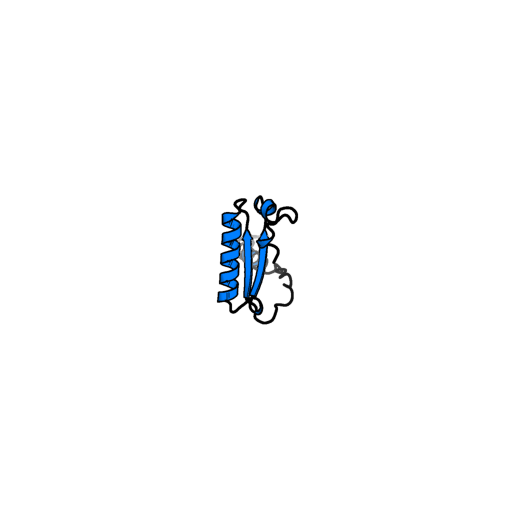2.455 1.00 90.88 84 PRO A O 1
ATOM 637 N N . ALA A 1 85 ? 6.142 -1.480 -11.677 1.00 90.62 85 ALA A N 1
ATOM 638 C CA . ALA A 1 85 ? 6.383 -1.775 -10.266 1.00 90.62 85 ALA A CA 1
ATOM 639 C C . ALA A 1 85 ? 6.240 -3.261 -9.928 1.00 90.62 85 ALA A C 1
ATOM 641 O O . ALA A 1 85 ? 6.880 -3.715 -8.988 1.00 90.62 85 ALA A O 1
ATOM 642 N N . LEU A 1 86 ? 5.450 -4.035 -10.685 1.00 90.62 86 LEU A N 1
ATOM 643 C CA . LEU A 1 86 ? 5.238 -5.466 -10.419 1.00 90.62 86 LEU A CA 1
ATOM 644 C C . LEU A 1 86 ? 6.557 -6.247 -10.317 1.00 90.62 86 LEU A C 1
ATOM 646 O O . LEU A 1 86 ? 6.675 -7.139 -9.485 1.00 90.62 86 LEU A O 1
ATOM 650 N N . LEU A 1 87 ? 7.568 -5.844 -11.094 1.00 87.75 87 LEU A N 1
ATOM 651 C CA . LEU A 1 87 ? 8.902 -6.451 -11.093 1.00 87.75 87 LEU A CA 1
ATOM 652 C C . LEU A 1 87 ? 9.627 -6.320 -9.742 1.00 87.75 87 LEU A C 1
ATOM 654 O O . LEU A 1 87 ? 10.495 -7.127 -9.430 1.00 87.75 87 LEU A O 1
ATOM 658 N N . LEU A 1 88 ? 9.280 -5.311 -8.939 1.00 84.00 88 LEU A N 1
ATOM 659 C CA . LEU A 1 88 ? 9.870 -5.073 -7.618 1.00 84.00 88 LEU A CA 1
ATOM 660 C C . LEU A 1 88 ? 9.226 -5.922 -6.513 1.00 84.00 88 LEU A C 1
ATOM 662 O O . LEU A 1 88 ? 9.809 -6.068 -5.442 1.00 84.00 88 LEU A O 1
ATOM 666 N N . PHE A 1 89 ? 8.029 -6.457 -6.762 1.00 78.81 89 PHE A N 1
ATOM 667 C CA . PHE A 1 89 ? 7.238 -7.227 -5.796 1.00 78.81 89 PHE A CA 1
ATOM 668 C C . PHE A 1 89 ? 7.112 -8.706 -6.194 1.00 78.81 89 PHE A C 1
ATOM 670 O O . PHE A 1 89 ? 6.338 -9.451 -5.590 1.00 78.81 89 PHE A O 1
ATOM 677 N N . ASP A 1 90 ? 7.881 -9.140 -7.194 1.00 79.00 90 ASP A N 1
ATOM 678 C CA . ASP A 1 90 ? 7.937 -10.534 -7.620 1.00 79.00 90 ASP A CA 1
ATOM 679 C C . ASP A 1 90 ? 8.739 -11.378 -6.613 1.00 79.00 90 ASP A C 1
ATOM 681 O O . ASP A 1 90 ? 9.864 -11.024 -6.249 1.00 79.00 90 ASP A O 1
ATOM 685 N N . LYS A 1 91 ? 8.146 -12.486 -6.143 1.00 61.47 91 LYS A N 1
ATOM 686 C CA . LYS A 1 91 ? 8.545 -13.263 -4.946 1.00 61.47 91 LYS A CA 1
ATOM 687 C C . LYS A 1 91 ? 9.956 -13.854 -5.029 1.00 61.47 91 LYS A C 1
ATOM 689 O O . LYS A 1 91 ? 10.552 -14.123 -3.981 1.00 61.47 91 LYS A O 1
ATOM 694 N N . ASP A 1 92 ? 10.483 -14.015 -6.238 1.00 58.03 92 ASP A N 1
ATOM 695 C CA . ASP A 1 92 ? 11.824 -14.541 -6.507 1.00 58.03 92 ASP A CA 1
ATOM 696 C C . ASP A 1 92 ? 12.932 -13.469 -6.434 1.00 58.03 92 ASP A C 1
ATOM 698 O O . ASP A 1 92 ? 14.103 -13.805 -6.265 1.00 58.03 92 ASP A O 1
ATOM 702 N N . THR A 1 93 ? 12.573 -12.180 -6.461 1.00 56.47 93 THR A N 1
ATOM 703 C CA . THR A 1 93 ? 13.496 -11.025 -6.393 1.00 56.47 93 THR A CA 1
ATOM 704 C C . THR A 1 93 ? 13.284 -10.128 -5.169 1.00 56.47 93 THR A C 1
ATOM 706 O O . THR A 1 93 ? 13.948 -9.099 -5.042 1.00 56.47 93 THR A O 1
ATOM 709 N N . ILE A 1 94 ? 12.391 -10.504 -4.244 1.00 56.59 94 ILE A N 1
ATOM 710 C CA . ILE A 1 94 ? 12.183 -9.756 -2.996 1.00 56.59 94 ILE A CA 1
ATOM 711 C C . ILE A 1 94 ? 13.429 -9.873 -2.110 1.00 56.59 94 ILE A C 1
ATOM 713 O O . ILE A 1 94 ? 13.741 -10.952 -1.590 1.00 56.59 94 ILE A O 1
ATOM 717 N N . ASP A 1 95 ? 14.086 -8.730 -1.912 1.00 55.28 95 ASP A N 1
ATOM 718 C CA . ASP A 1 95 ? 15.137 -8.494 -0.921 1.00 55.28 95 ASP A CA 1
ATOM 719 C C . ASP A 1 95 ? 14.678 -9.045 0.448 1.00 55.28 95 ASP A C 1
ATOM 721 O O . ASP A 1 95 ? 13.574 -8.710 0.889 1.00 55.28 95 ASP A O 1
ATOM 725 N N . PRO A 1 96 ? 15.437 -9.924 1.130 1.00 60.47 96 PRO A N 1
ATOM 726 C CA . PRO A 1 96 ? 14.976 -10.598 2.349 1.00 60.47 96 PRO A CA 1
ATOM 727 C C . PRO A 1 96 ? 14.531 -9.652 3.476 1.00 60.47 96 PRO A C 1
ATOM 729 O O . PRO A 1 96 ? 13.751 -10.066 4.332 1.00 60.47 96 PRO A O 1
ATOM 732 N N . GLU A 1 97 ? 14.957 -8.388 3.459 1.00 61.38 97 GLU A N 1
ATOM 733 C CA . GLU A 1 97 ? 14.513 -7.346 4.396 1.00 61.38 97 GLU A CA 1
ATOM 734 C C . GLU A 1 97 ? 13.045 -6.917 4.208 1.00 61.38 97 GLU A C 1
ATOM 736 O O . GLU A 1 97 ? 12.451 -6.354 5.123 1.00 61.38 97 GLU A O 1
ATOM 741 N N . LEU A 1 98 ? 12.438 -7.212 3.054 1.00 53.22 98 LEU A N 1
ATOM 742 C CA . LEU A 1 98 ? 11.039 -6.903 2.726 1.00 53.22 98 LEU A CA 1
ATOM 743 C C . LEU A 1 98 ? 10.091 -8.100 2.926 1.00 53.22 98 LEU A C 1
ATOM 745 O O . LEU A 1 98 ? 8.903 -8.002 2.633 1.00 53.22 98 LEU A O 1
ATOM 749 N N . LYS A 1 99 ? 10.600 -9.247 3.400 1.00 54.78 99 LYS A N 1
ATOM 750 C CA . LYS A 1 99 ? 9.810 -10.477 3.627 1.00 54.78 99 LYS A CA 1
ATOM 751 C C . LYS A 1 99 ? 9.127 -10.546 5.001 1.00 54.78 99 LYS A C 1
ATOM 753 O O . LYS A 1 99 ? 8.600 -11.605 5.341 1.00 54.78 99 LYS A O 1
ATOM 758 N N . LYS A 1 100 ? 9.165 -9.477 5.797 1.00 45.91 100 LYS A N 1
ATOM 759 C CA . LYS A 1 100 ? 8.636 -9.454 7.167 1.00 45.91 100 LYS A CA 1
ATOM 760 C C . LYS A 1 100 ? 7.431 -8.544 7.318 1.00 45.91 100 LYS A C 1
ATOM 762 O O . LYS A 1 100 ? 7.486 -7.423 6.774 1.00 45.91 100 LYS A O 1
#

pLDDT: mean 73.22, std 20.02, range [38.31, 96.19]

Secondary structure (DSSP, 8-state):
-----STTSSSSSSHHHHHSSTTS-------------TTPEEEEEEE----HHHHHHHHHHHHHHHHHTTSGGGEEEEEEE-GGGGGGS-TTT--GGG--

Sequence (100 aa):
MFNTSILQRVGIPVLALVAMAAFIAHPTQAQAHESFSEGKVKVLYHVDSKDPAVAKYAMALINKHIEAEGGPDKIDLKLVVHGPALLLFDKDTIDPELKK

Foldseek 3Di:
DDDPDPPPDPPPPPVVVVVVVVVPPDPPPPPPDPDDDPQAAEEEAEDADLDPVVVVVSVVVVVVVQVVLPHPVRHDYHYHYDHNSVVQVPPVNPDVVPVD